Protein AF-A0A430V128-F1 (afdb_monomer)

Organism: Thermus scotoductus (NCBI:txid37636)

Sequence (69 aa):
PLSQRIIACSCGWECDRDVNAALVILRKGLGLSPDQALGLDRPEVTPLEKEAAARILGSNPSIRVSFLQ

Solvent-accessible surface area (backbone atoms only — not comparable to full-atom values): 4470 Å² total; per-residue (Å²): 112,93,84,57,50,67,43,73,46,98,87,72,50,71,41,50,45,69,60,49,50,52,52,44,44,36,42,73,71,67,69,30,54,75,72,64,72,65,46,92,86,58,76,77,80,44,73,66,56,51,50,50,49,42,65,73,42,52,80,37,93,89,49,88,79,81,77,88,129

Mean predicted aligned error: 10.99 Å

Structure (mmCIF, N/CA/C/O backbone):
data_AF-A0A430V128-F1
#
_entry.id   AF-A0A430V128-F1
#
loop_
_atom_site.group_PDB
_atom_site.id
_atom_site.type_symbol
_atom_site.label_atom_id
_atom_site.label_alt_id
_atom_site.label_comp_id
_atom_site.label_asym_id
_atom_site.label_entity_id
_atom_site.label_seq_id
_atom_site.pdbx_PDB_ins_code
_atom_site.Cartn_x
_atom_site.Cartn_y
_atom_site.Cartn_z
_atom_site.occupancy
_atom_site.B_iso_or_equiv
_atom_site.auth_seq_id
_atom_site.auth_comp_id
_atom_site.auth_asym_id
_atom_site.auth_atom_id
_atom_site.pdbx_PDB_model_num
ATOM 1 N N . PRO A 1 1 ? 10.196 -10.751 -14.024 1.00 67.06 1 PRO A N 1
ATOM 2 C CA . PRO A 1 1 ? 11.305 -10.824 -13.03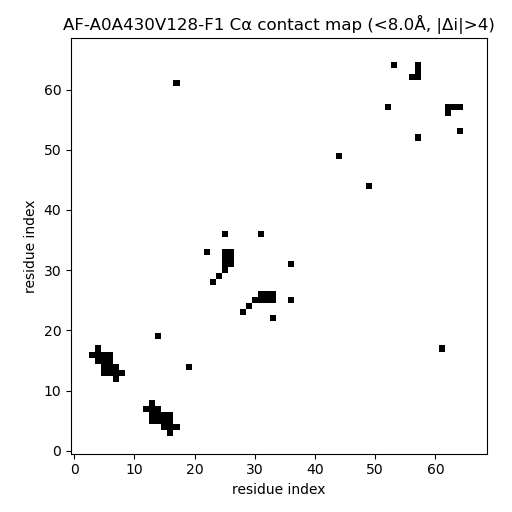4 1.00 67.06 1 PRO A CA 1
ATOM 3 C C . PRO A 1 1 ? 10.947 -10.046 -11.762 1.00 67.06 1 PRO A C 1
ATOM 5 O O . PRO A 1 1 ? 10.252 -9.044 -11.874 1.00 67.06 1 PRO A O 1
ATOM 8 N N . LEU A 1 2 ? 11.416 -10.453 -10.575 1.00 67.31 2 LEU A N 1
ATOM 9 C CA . LEU A 1 2 ? 11.142 -9.703 -9.333 1.00 67.31 2 LEU A CA 1
ATOM 10 C C . LEU A 1 2 ? 11.811 -8.317 -9.298 1.00 67.31 2 LEU A C 1
ATOM 12 O O . LEU A 1 2 ? 11.379 -7.4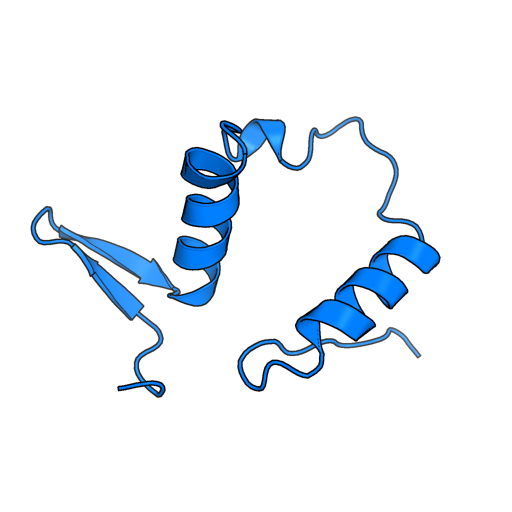53 -8.541 1.00 67.31 2 LEU A O 1
ATOM 16 N N . SER A 1 3 ? 12.816 -8.084 -10.143 1.00 79.12 3 SER A N 1
ATOM 17 C CA . SER A 1 3 ? 13.432 -6.770 -10.359 1.00 79.12 3 SER A CA 1
ATOM 18 C C . SER A 1 3 ? 12.543 -5.796 -11.137 1.00 79.12 3 SER A C 1
ATOM 20 O O . SER A 1 3 ? 12.778 -4.591 -11.108 1.00 79.12 3 SER A O 1
ATOM 22 N N . GLN A 1 4 ? 11.516 -6.293 -11.829 1.00 82.50 4 GLN A N 1
ATOM 23 C CA . GLN A 1 4 ? 10.605 -5.458 -12.595 1.00 82.50 4 GLN A CA 1
ATOM 24 C C . GLN A 1 4 ? 9.567 -4.846 -11.655 1.00 82.50 4 GLN A C 1
ATOM 26 O O . GLN A 1 4 ? 8.680 -5.535 -11.145 1.00 82.50 4 GLN A O 1
ATOM 31 N N . ARG A 1 5 ? 9.730 -3.545 -11.407 1.00 84.56 5 ARG A N 1
ATOM 32 C CA . ARG A 1 5 ? 8.869 -2.768 -10.513 1.00 84.56 5 ARG A CA 1
ATOM 33 C C . ARG A 1 5 ? 7.621 -2.233 -11.195 1.00 84.56 5 ARG A C 1
ATOM 35 O O . ARG A 1 5 ? 6.658 -1.978 -10.500 1.00 84.56 5 ARG A O 1
ATOM 42 N N . ILE A 1 6 ? 7.620 -2.084 -12.517 1.00 92.56 6 ILE A N 1
ATOM 43 C CA . ILE A 1 6 ? 6.470 -1.564 -13.262 1.00 92.56 6 ILE A CA 1
ATOM 44 C C . ILE A 1 6 ? 5.734 -2.717 -13.937 1.00 92.56 6 ILE A C 1
ATOM 46 O O . ILE A 1 6 ? 6.346 -3.515 -14.653 1.00 92.56 6 ILE A O 1
ATOM 50 N N . ILE A 1 7 ? 4.425 -2.796 -13.709 1.00 89.06 7 ILE A N 1
ATOM 51 C CA . ILE A 1 7 ? 3.519 -3.655 -14.469 1.00 89.06 7 ILE A CA 1
ATOM 52 C C . ILE A 1 7 ? 2.756 -2.811 -15.474 1.00 89.06 7 ILE A C 1
ATOM 54 O O . ILE A 1 7 ? 2.207 -1.774 -15.116 1.00 89.06 7 ILE A O 1
ATOM 58 N N . ALA A 1 8 ? 2.707 -3.300 -16.709 1.00 91.75 8 ALA A N 1
ATOM 59 C CA . ALA A 1 8 ? 1.960 -2.704 -17.802 1.00 91.75 8 ALA A CA 1
ATOM 60 C C . ALA A 1 8 ? 0.794 -3.622 -18.187 1.00 91.75 8 ALA A C 1
ATOM 62 O O . ALA A 1 8 ? 0.952 -4.838 -18.320 1.00 91.75 8 ALA A O 1
ATOM 63 N N . CYS A 1 9 ? -0.382 -3.033 -18.355 1.00 88.38 9 CYS A N 1
ATOM 64 C CA . CYS A 1 9 ? -1.574 -3.679 -18.873 1.00 88.38 9 CYS A CA 1
ATOM 65 C C . CYS A 1 9 ? -1.665 -3.456 -20.386 1.00 88.38 9 CYS A C 1
ATOM 67 O O . CYS A 1 9 ? -1.259 -2.415 -20.899 1.00 88.38 9 CYS A O 1
ATOM 69 N N . SER A 1 10 ? -2.290 -4.388 -21.103 1.00 93.50 10 SER A N 1
ATOM 70 C CA . SER A 1 10 ? -2.534 -4.267 -22.545 1.00 93.50 10 SER A CA 1
ATOM 71 C C . SER A 1 10 ? -3.410 -3.068 -22.931 1.00 93.50 10 SER A C 1
ATOM 73 O O . SER A 1 10 ? -3.410 -2.673 -24.090 1.00 93.50 10 SER A O 1
ATOM 75 N N . CYS A 1 11 ? -4.140 -2.469 -21.982 1.00 92.25 11 CYS A N 1
ATOM 76 C CA . CYS A 1 11 ? -4.884 -1.224 -22.199 1.00 92.25 11 CYS A CA 1
ATOM 77 C C . CYS A 1 11 ? -4.022 0.050 -22.100 1.00 92.25 11 CYS A C 1
ATOM 79 O O . CYS A 1 11 ? -4.566 1.148 -22.166 1.00 92.25 11 CYS A O 1
ATOM 81 N N . GLY A 1 12 ? -2.704 -0.082 -21.913 1.00 91.12 12 GLY A N 1
ATOM 82 C CA . GLY A 1 12 ? -1.772 1.042 -21.778 1.00 91.12 12 GLY A CA 1
ATOM 83 C C . GLY A 1 12 ? -1.633 1.587 -20.354 1.00 91.12 12 GLY A C 1
ATOM 84 O O . GLY A 1 12 ? -0.945 2.580 -20.147 1.00 91.12 12 GLY A O 1
ATOM 85 N N . TRP A 1 13 ? -2.273 0.959 -19.363 1.00 89.06 13 TRP A N 1
ATOM 86 C CA . TRP A 1 13 ? -2.106 1.340 -17.961 1.00 89.06 13 TRP A CA 1
ATOM 87 C C . TRP A 1 13 ? -0.810 0.778 -17.383 1.00 89.06 13 TRP A C 1
ATOM 89 O O . TRP A 1 13 ? -0.552 -0.417 -17.514 1.00 89.06 13 TRP A O 1
ATOM 99 N N . GLU A 1 14 ? -0.047 1.611 -16.683 1.00 93.94 14 GLU A N 1
ATOM 100 C CA . GLU A 1 14 ? 1.176 1.214 -15.989 1.00 93.94 14 GLU A CA 1
ATOM 101 C C . GLU A 1 14 ? 1.120 1.582 -14.505 1.00 93.94 14 GLU A C 1
ATOM 103 O O . GLU A 1 14 ? 0.528 2.593 -14.121 1.00 93.94 14 GLU A O 1
ATOM 108 N N . CYS A 1 15 ? 1.736 0.760 -13.655 1.00 87.94 15 CYS A N 1
ATOM 109 C CA . CYS A 1 15 ? 1.773 0.998 -12.215 1.00 87.94 15 CYS A CA 1
ATOM 110 C C . CYS A 1 15 ? 2.964 0.315 -11.547 1.00 87.94 15 CYS A C 1
ATOM 112 O O . CYS A 1 15 ? 3.431 -0.728 -12.012 1.00 87.94 15 CYS A O 1
ATOM 114 N N . ASP A 1 16 ? 3.421 0.869 -10.420 1.00 91.56 16 ASP A N 1
ATOM 115 C CA . ASP A 1 16 ? 4.318 0.135 -9.532 1.00 91.56 16 ASP A CA 1
ATOM 116 C C . ASP A 1 16 ? 3.629 -1.151 -9.046 1.00 91.56 16 ASP A C 1
ATOM 118 O O . ASP A 1 16 ? 2.442 -1.192 -8.716 1.00 91.56 16 ASP A O 1
ATOM 122 N 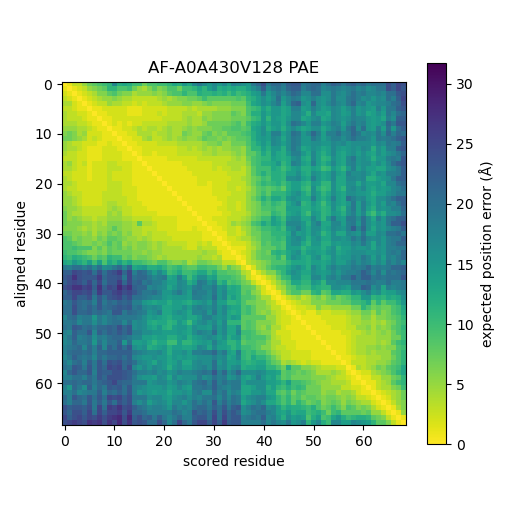N . ARG A 1 17 ? 4.390 -2.237 -9.041 1.00 86.00 17 ARG A N 1
ATOM 123 C CA . ARG A 1 17 ? 3.911 -3.581 -8.768 1.00 86.00 17 ARG A CA 1
ATOM 124 C C . ARG A 1 17 ? 3.346 -3.711 -7.365 1.00 86.00 17 ARG A C 1
ATOM 126 O O . ARG A 1 17 ? 2.328 -4.380 -7.189 1.00 86.00 17 ARG A O 1
ATOM 133 N N . ASP A 1 18 ? 3.999 -3.093 -6.391 1.00 83.12 18 ASP A N 1
ATOM 134 C CA . ASP A 1 18 ? 3.614 -3.183 -4.990 1.00 83.12 18 ASP A CA 1
ATOM 135 C C . ASP A 1 18 ? 2.345 -2.334 -4.757 1.00 83.12 18 ASP A C 1
ATOM 137 O O . ASP A 1 18 ? 1.422 -2.771 -4.066 1.00 83.12 18 ASP A O 1
ATOM 141 N N . VAL A 1 19 ? 2.222 -1.193 -5.451 1.00 83.06 19 VAL A N 1
ATOM 142 C CA . VAL A 1 19 ? 0.986 -0.386 -5.492 1.00 83.06 19 VAL A CA 1
ATOM 143 C C . VAL A 1 19 ? -0.171 -1.167 -6.117 1.00 83.06 19 VAL A C 1
ATOM 145 O O . VAL A 1 19 ? -1.257 -1.236 -5.542 1.00 83.06 19 VAL A O 1
ATOM 148 N N . ASN A 1 20 ? 0.042 -1.809 -7.266 1.00 87.06 20 ASN A N 1
ATOM 149 C CA . ASN A 1 20 ? -0.986 -2.636 -7.892 1.00 87.06 20 ASN A CA 1
ATOM 150 C C . ASN A 1 20 ? -1.388 -3.823 -7.001 1.00 87.06 20 ASN A C 1
ATOM 152 O O . ASN A 1 20 ? -2.571 -4.143 -6.916 1.00 87.06 20 ASN A O 1
ATOM 156 N N . ALA A 1 21 ? -0.438 -4.458 -6.307 1.00 84.81 21 ALA A N 1
ATOM 157 C CA . ALA A 1 21 ? -0.743 -5.526 -5.359 1.00 84.81 21 ALA A CA 1
ATOM 158 C C . ALA A 1 21 ? -1.641 -5.026 -4.216 1.00 84.81 21 ALA A C 1
ATOM 160 O O . ALA A 1 21 ? -2.652 -5.664 -3.918 1.00 84.81 21 ALA A O 1
ATOM 161 N N . ALA A 1 22 ? -1.338 -3.857 -3.642 1.00 83.56 22 ALA A N 1
ATOM 162 C CA . ALA A 1 22 ? -2.188 -3.229 -2.634 1.00 83.56 22 ALA A CA 1
ATOM 163 C C . ALA A 1 22 ? -3.597 -2.938 -3.181 1.00 83.56 22 ALA A C 1
ATOM 165 O O . ALA A 1 22 ? -4.591 -3.316 -2.563 1.00 83.56 22 ALA A O 1
ATOM 166 N N . LEU A 1 23 ? -3.701 -2.355 -4.381 1.00 83.50 23 LEU A N 1
ATOM 167 C CA . LEU A 1 23 ? -4.987 -2.088 -5.035 1.00 83.50 23 LEU A CA 1
ATOM 168 C C . LEU A 1 23 ? -5.795 -3.367 -5.292 1.00 83.50 23 LEU A C 1
ATOM 170 O O . LEU A 1 23 ? -7.015 -3.360 -5.136 1.00 83.50 23 LEU A O 1
ATOM 174 N N . VAL A 1 24 ? -5.140 -4.466 -5.674 1.00 82.62 24 VAL A N 1
ATOM 175 C CA . VAL A 1 24 ? -5.785 -5.769 -5.883 1.00 82.62 24 VAL A CA 1
ATOM 176 C C . VAL A 1 24 ? -6.301 -6.344 -4.567 1.00 82.62 24 VAL A C 1
ATOM 178 O O . VAL A 1 24 ? -7.442 -6.799 -4.529 1.00 82.62 24 VAL A O 1
ATOM 181 N N . ILE A 1 25 ? -5.509 -6.301 -3.493 1.00 83.31 25 ILE A N 1
ATOM 182 C CA . ILE A 1 25 ? -5.938 -6.764 -2.165 1.00 83.31 25 ILE A CA 1
ATOM 183 C C . ILE A 1 25 ? -7.157 -5.967 -1.700 1.00 83.31 25 ILE A C 1
ATOM 185 O O . ILE A 1 25 ? -8.162 -6.560 -1.318 1.00 83.31 25 ILE A O 1
ATOM 189 N N . LEU A 1 26 ? -7.105 -4.638 -1.804 1.00 80.00 26 LEU A N 1
ATOM 190 C CA . LEU A 1 26 ? -8.207 -3.765 -1.408 1.00 80.00 26 LEU A CA 1
ATOM 191 C C . LEU A 1 26 ? -9.468 -4.050 -2.229 1.00 80.00 26 LEU A C 1
ATOM 193 O O . LEU A 1 26 ? -10.508 -4.381 -1.668 1.00 80.00 26 LEU A O 1
ATOM 197 N N . ARG A 1 27 ? -9.368 -4.009 -3.560 1.00 83.81 27 ARG A N 1
ATOM 198 C CA . ARG A 1 27 ? -10.538 -4.094 -4.446 1.00 83.81 27 ARG A CA 1
ATOM 199 C C . ARG A 1 27 ? -11.093 -5.502 -4.587 1.00 83.81 27 ARG A C 1
ATOM 201 O O . ARG A 1 27 ? -12.303 -5.682 -4.561 1.00 83.81 27 ARG A O 1
ATOM 208 N N . LYS A 1 28 ? -10.228 -6.497 -4.793 1.00 79.94 28 LYS A N 1
ATOM 209 C CA . LYS A 1 28 ? -10.646 -7.882 -5.066 1.00 79.94 28 LYS A CA 1
ATOM 210 C C . LYS A 1 28 ? -10.655 -8.748 -3.814 1.00 79.94 28 LYS A C 1
ATOM 212 O O . LYS A 1 28 ? -11.497 -9.630 -3.717 1.00 79.94 28 LYS A O 1
ATOM 217 N N . GLY A 1 29 ? -9.721 -8.518 -2.892 1.00 76.88 29 GLY A N 1
ATOM 218 C CA . GLY A 1 29 ? -9.647 -9.268 -1.638 1.00 76.88 29 GLY A CA 1
ATOM 219 C C . GLY A 1 29 ? -10.663 -8.788 -0.603 1.00 76.88 29 GLY A C 1
ATOM 220 O O . GLY A 1 29 ? -11.278 -9.613 0.063 1.00 76.88 29 GLY A O 1
ATOM 221 N N . LEU A 1 30 ? -10.855 -7.471 -0.486 1.00 80.44 30 LEU A N 1
ATOM 222 C CA . LEU A 1 30 ? -11.689 -6.864 0.559 1.00 80.44 30 LEU A CA 1
ATOM 223 C C . LEU A 1 30 ? -12.945 -6.156 0.028 1.00 80.44 30 LEU A C 1
ATOM 225 O O . LEU A 1 30 ? -13.780 -5.740 0.825 1.00 80.44 30 LEU A O 1
ATOM 229 N N . GLY A 1 31 ? -13.098 -6.006 -1.292 1.00 83.69 31 GLY A N 1
ATOM 230 C CA . GLY A 1 31 ? -14.234 -5.289 -1.884 1.00 83.69 31 GLY A CA 1
ATOM 231 C C . GLY A 1 31 ? -14.224 -3.777 -1.631 1.00 83.69 31 GLY A C 1
ATOM 232 O O . GLY A 1 31 ? -15.261 -3.135 -1.766 1.00 83.69 31 GLY A O 1
ATOM 233 N N . LEU A 1 32 ? -13.076 -3.209 -1.254 1.00 80.12 32 LEU A N 1
ATOM 234 C CA . LEU A 1 32 ? -12.913 -1.795 -0.925 1.00 80.12 32 LEU A CA 1
ATOM 235 C C . LEU A 1 32 ? -12.339 -1.019 -2.114 1.00 80.12 32 LEU A C 1
ATOM 237 O O . LEU A 1 32 ? -11.356 -1.429 -2.741 1.00 80.12 32 LEU A O 1
ATOM 241 N N . SER A 1 33 ? -12.908 0.147 -2.406 1.00 77.81 33 SER A N 1
ATOM 242 C CA . SER A 1 33 ? -12.246 1.145 -3.241 1.00 77.81 33 SER A CA 1
ATOM 243 C C . SER A 1 33 ? -11.032 1.732 -2.497 1.00 77.81 33 SER A C 1
ATOM 245 O O . SER A 1 33 ? -10.971 1.677 -1.267 1.00 77.81 33 SER A O 1
ATOM 247 N N . PRO A 1 34 ? -10.037 2.302 -3.204 1.00 70.69 34 PRO A N 1
ATOM 248 C CA . PRO A 1 34 ? -8.881 2.924 -2.552 1.00 70.69 34 PRO A CA 1
ATOM 249 C C . PRO A 1 34 ? -9.287 4.018 -1.559 1.00 70.69 34 PRO A C 1
ATOM 251 O O . PRO A 1 34 ? -8.726 4.095 -0.472 1.00 70.69 34 PRO A O 1
ATOM 254 N N . ASP A 1 35 ? -10.327 4.782 -1.892 1.00 70.38 35 ASP A N 1
ATOM 255 C CA . ASP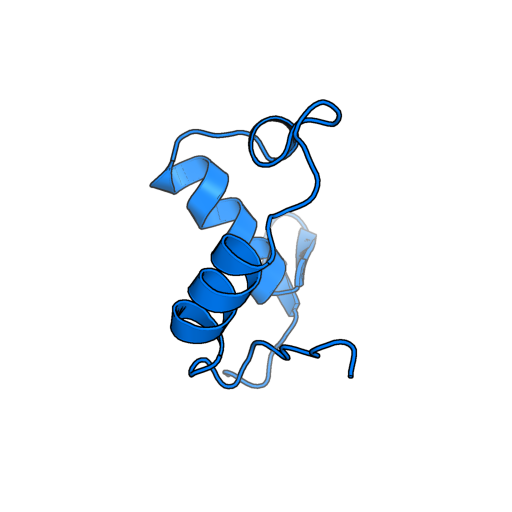 A 1 35 ? -10.873 5.852 -1.049 1.00 70.38 35 ASP A CA 1
ATOM 256 C C . ASP A 1 35 ? -11.566 5.313 0.218 1.00 70.38 35 ASP A C 1
ATOM 258 O O . ASP A 1 35 ? -11.762 6.039 1.189 1.00 70.38 35 ASP A O 1
ATOM 262 N N . GLN A 1 36 ? -11.918 4.022 0.234 1.00 69.88 36 GLN A N 1
ATOM 263 C CA . GLN A 1 36 ? -12.456 3.313 1.399 1.00 69.88 36 GLN A CA 1
ATOM 264 C C . GLN A 1 36 ? -11.365 2.634 2.241 1.00 69.88 36 GLN A C 1
ATOM 266 O O . GLN A 1 36 ? -11.627 2.253 3.383 1.00 69.88 36 GLN A O 1
ATOM 271 N N . ALA A 1 37 ? -10.157 2.454 1.698 1.00 66.12 37 ALA A N 1
ATOM 272 C CA . ALA A 1 37 ? -9.073 1.742 2.372 1.00 66.12 37 ALA A CA 1
ATOM 273 C C . ALA A 1 37 ? -8.521 2.526 3.571 1.00 66.12 37 ALA A C 1
ATOM 275 O O . ALA A 1 37 ? -8.216 1.935 4.606 1.00 66.12 37 ALA A O 1
ATOM 276 N N . LEU A 1 38 ? -8.436 3.852 3.442 1.00 64.75 38 LEU A N 1
ATOM 277 C CA . LEU A 1 38 ? -8.066 4.790 4.500 1.00 64.75 38 LEU A CA 1
ATOM 278 C C . LEU A 1 38 ? -8.859 6.085 4.279 1.00 64.75 38 LEU A C 1
ATOM 280 O O . LEU A 1 38 ? -8.471 6.927 3.474 1.00 64.75 38 LEU A O 1
ATOM 284 N N . GLY A 1 39 ? -10.002 6.223 4.953 1.00 56.84 39 GLY A N 1
ATOM 285 C CA . GLY A 1 39 ? -10.767 7.471 4.926 1.00 56.84 39 GLY A CA 1
ATOM 286 C C . GLY A 1 39 ? -9.999 8.606 5.611 1.00 56.84 39 GLY A C 1
ATOM 287 O O . GLY A 1 39 ? -9.304 8.362 6.598 1.00 56.84 39 GLY A O 1
ATOM 288 N N . LEU A 1 40 ? -10.167 9.837 5.115 1.00 54.28 40 LEU A N 1
ATOM 289 C CA . LEU A 1 40 ? -9.548 11.060 5.656 1.00 54.28 40 LEU A CA 1
ATOM 290 C C . LEU A 1 40 ? -9.839 11.288 7.154 1.00 54.28 40 LEU A C 1
ATOM 292 O O . LEU A 1 40 ? -9.062 11.959 7.826 1.00 54.28 40 LEU A O 1
ATOM 296 N N . ASP A 1 41 ? -10.911 10.683 7.676 1.00 57.97 41 ASP A N 1
ATOM 297 C CA . ASP A 1 41 ? -11.381 10.850 9.056 1.00 57.97 41 ASP A CA 1
ATOM 298 C C . ASP A 1 41 ? -10.924 9.739 10.020 1.00 57.97 41 ASP A C 1
ATOM 300 O O . ASP A 1 41 ? -11.414 9.658 11.150 1.00 57.97 41 ASP A O 1
ATOM 304 N N . ARG A 1 42 ? -10.018 8.836 9.611 1.00 57.34 42 ARG A N 1
ATOM 305 C CA . ARG A 1 42 ? -9.455 7.844 10.543 1.00 57.34 42 ARG A CA 1
ATOM 306 C C . ARG A 1 42 ? -8.227 8.395 11.275 1.00 57.34 42 ARG A C 1
ATOM 308 O O . ARG A 1 42 ? -7.411 9.075 10.657 1.00 57.34 42 ARG A O 1
ATOM 315 N N . PRO A 1 43 ? -8.076 8.088 12.579 1.00 55.16 43 PRO A N 1
ATOM 316 C CA . PRO A 1 43 ? -6.903 8.491 13.343 1.00 55.16 43 PRO A CA 1
ATOM 317 C C . PRO A 1 43 ? -5.629 7.946 12.695 1.00 55.16 43 PRO A C 1
ATOM 319 O O . PRO A 1 43 ? -5.651 6.893 12.053 1.00 55.16 43 PRO A O 1
ATOM 322 N N . GLU A 1 44 ? -4.525 8.677 12.873 1.00 61.41 44 GLU A N 1
ATOM 323 C CA . GLU A 1 44 ? -3.190 8.208 12.508 1.00 61.41 44 GLU A CA 1
ATOM 324 C C . GLU A 1 44 ? -3.016 6.743 12.913 1.00 61.41 44 GLU A C 1
ATOM 326 O O . GLU A 1 44 ? -3.368 6.360 14.032 1.00 61.41 44 GLU A O 1
ATOM 331 N N . VAL A 1 45 ? -2.456 5.942 12.002 1.00 64.31 45 VAL A N 1
ATOM 332 C CA . VAL A 1 45 ? -2.161 4.531 12.262 1.00 64.31 45 VAL A CA 1
ATOM 333 C C . VAL A 1 45 ? -1.389 4.451 13.569 1.00 64.31 45 VAL A C 1
ATOM 335 O O . VAL A 1 45 ? -0.311 5.047 13.708 1.00 64.31 45 VAL A O 1
ATOM 338 N N . THR A 1 46 ? -1.965 3.750 14.536 1.00 70.12 46 THR A N 1
ATOM 339 C CA . THR A 1 46 ? -1.408 3.710 15.880 1.00 70.12 46 THR A CA 1
ATOM 340 C C . THR A 1 46 ? -0.022 3.064 15.836 1.00 70.12 46 THR A C 1
ATOM 342 O O . THR A 1 46 ? 0.261 2.255 14.943 1.00 70.12 46 THR A O 1
ATOM 345 N N . PRO A 1 47 ? 0.875 3.371 16.789 1.00 74.56 47 PRO A N 1
ATOM 346 C CA . PRO A 1 47 ? 2.181 2.720 16.853 1.00 74.56 47 PRO A CA 1
ATOM 347 C C . PRO A 1 47 ? 2.091 1.186 16.796 1.00 74.56 47 PRO A C 1
ATOM 349 O O . PRO A 1 47 ? 2.902 0.553 16.126 1.00 74.56 47 PRO A O 1
ATOM 352 N N . LEU A 1 48 ? 1.053 0.600 17.407 1.00 71.50 48 LEU A N 1
ATOM 353 C CA . LEU A 1 48 ? 0.813 -0.843 17.406 1.00 71.50 48 LEU A CA 1
ATOM 354 C C . LEU A 1 48 ? 0.447 -1.384 16.016 1.00 71.50 48 LEU A C 1
ATOM 356 O O . LEU A 1 48 ? 0.956 -2.422 15.605 1.00 71.50 48 LEU A O 1
ATOM 360 N N . GLU A 1 49 ? -0.407 -0.686 15.270 1.00 68.50 49 GLU A N 1
ATOM 361 C CA . GLU A 1 49 ? -0.766 -1.069 13.901 1.00 68.50 49 GLU A CA 1
ATOM 362 C C . GLU A 1 49 ? 0.421 -0.904 12.943 1.00 68.50 49 GLU A C 1
ATOM 364 O O . GLU A 1 49 ? 0.632 -1.760 12.082 1.00 68.50 49 GLU A O 1
ATOM 369 N N . LYS A 1 50 ? 1.247 0.138 13.127 1.00 70.31 50 LYS A N 1
ATOM 370 C CA . LYS A 1 50 ? 2.514 0.307 12.393 1.00 70.31 50 LYS A CA 1
ATOM 371 C C . LYS A 1 50 ? 3.465 -0.856 12.671 1.00 70.31 50 LYS A C 1
ATOM 373 O O . LYS A 1 50 ? 4.045 -1.409 11.740 1.00 70.31 50 LYS A O 1
ATOM 378 N N . GLU A 1 51 ? 3.600 -1.260 13.932 1.00 69.69 51 GLU A N 1
ATOM 379 C CA . GLU A 1 51 ? 4.457 -2.375 14.329 1.00 69.69 51 GLU A CA 1
ATOM 380 C C . GLU A 1 51 ? 3.921 -3.723 13.819 1.00 69.69 51 GLU A C 1
ATOM 382 O O . GLU A 1 51 ? 4.686 -4.540 13.309 1.00 69.69 51 GLU A O 1
ATOM 387 N N . ALA A 1 52 ? 2.607 -3.949 13.876 1.00 69.50 52 ALA A N 1
ATOM 388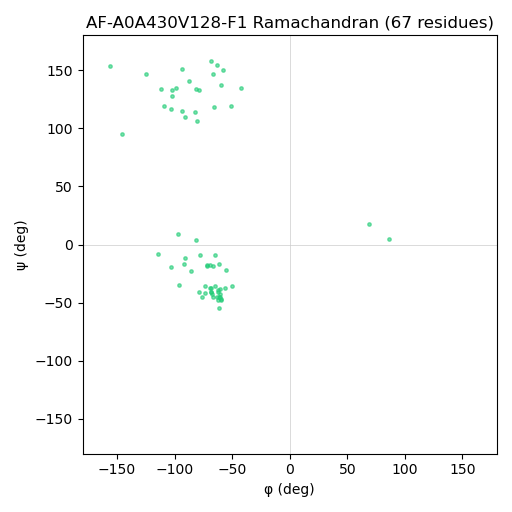 C CA . ALA A 1 52 ? 1.968 -5.144 13.330 1.00 69.50 52 ALA A CA 1
ATOM 389 C C . ALA A 1 52 ? 2.139 -5.231 11.806 1.00 69.50 52 ALA A C 1
ATOM 391 O O . ALA A 1 52 ? 2.536 -6.278 11.289 1.00 69.50 52 ALA A O 1
ATOM 392 N N . ALA A 1 53 ? 1.921 -4.124 11.091 1.00 71.75 53 ALA A N 1
ATOM 393 C CA . ALA A 1 53 ? 2.180 -4.038 9.660 1.00 71.75 53 ALA A CA 1
ATOM 394 C C . ALA A 1 53 ? 3.661 -4.293 9.351 1.00 71.75 53 ALA A C 1
ATOM 396 O O . ALA A 1 53 ? 3.965 -5.059 8.443 1.00 71.75 53 ALA A O 1
ATOM 397 N N . ALA A 1 54 ? 4.586 -3.740 10.139 1.00 71.69 54 ALA A N 1
ATOM 398 C CA . ALA A 1 54 ? 6.014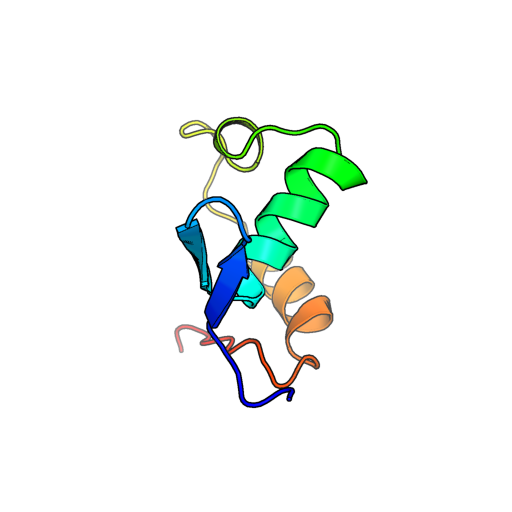 -3.997 9.995 1.00 71.69 54 ALA A CA 1
ATOM 399 C C . ALA A 1 54 ? 6.399 -5.455 10.290 1.00 71.69 54 ALA A C 1
ATOM 401 O O . ALA A 1 54 ? 7.266 -5.994 9.615 1.00 71.69 54 ALA A O 1
ATOM 402 N N . ARG A 1 55 ? 5.760 -6.133 11.248 1.00 69.06 55 ARG A N 1
ATOM 403 C CA . ARG A 1 55 ? 5.996 -7.565 11.511 1.00 69.06 55 ARG A CA 1
ATOM 404 C C . ARG A 1 55 ? 5.485 -8.446 10.373 1.00 69.06 55 ARG A C 1
ATOM 406 O O . ARG A 1 55 ? 6.160 -9.393 9.990 1.00 69.06 55 ARG A O 1
ATOM 413 N N . ILE A 1 56 ? 4.315 -8.125 9.822 1.00 67.00 56 ILE A N 1
ATOM 414 C CA . ILE A 1 56 ? 3.698 -8.881 8.721 1.00 67.00 56 ILE A CA 1
ATOM 415 C C . ILE A 1 56 ? 4.433 -8.627 7.397 1.00 67.00 56 ILE A C 1
ATOM 417 O O . ILE A 1 56 ? 4.662 -9.552 6.621 1.00 67.00 56 ILE A O 1
ATOM 421 N N . LEU A 1 57 ? 4.802 -7.374 7.129 1.00 72.75 57 LEU A N 1
ATOM 422 C CA . LEU A 1 57 ? 5.326 -6.932 5.836 1.00 72.75 57 LEU A CA 1
ATOM 423 C C . LEU A 1 57 ? 6.845 -6.736 5.825 1.00 72.75 57 LEU A C 1
ATOM 425 O O . LEU A 1 57 ? 7.436 -6.738 4.754 1.00 72.75 57 LEU A O 1
ATOM 429 N N . GLY A 1 58 ? 7.503 -6.592 6.974 1.00 66.81 58 GLY A N 1
ATOM 430 C CA . GLY A 1 58 ? 8.944 -6.324 7.072 1.00 66.81 58 GLY A CA 1
ATOM 431 C C . GLY A 1 58 ? 9.830 -7.513 6.704 1.00 66.81 58 GLY A C 1
ATOM 432 O O . GLY A 1 58 ? 10.989 -7.324 6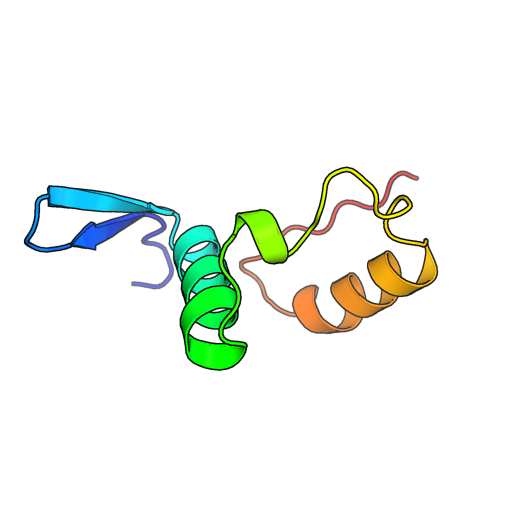.350 1.00 66.81 58 GLY A O 1
ATOM 433 N N . SER A 1 59 ? 9.292 -8.735 6.709 1.00 64.81 59 SER A N 1
ATOM 434 C CA . SER A 1 59 ? 9.970 -9.903 6.126 1.00 64.81 59 SER A CA 1
ATOM 435 C C . SER A 1 59 ? 9.872 -9.944 4.596 1.00 64.81 59 SER A C 1
ATOM 437 O O . SER A 1 59 ? 10.525 -10.773 3.965 1.00 64.81 59 SER A O 1
ATOM 439 N N . ASN A 1 60 ? 9.060 -9.074 3.982 1.00 60.72 60 ASN A N 1
ATOM 440 C CA . ASN A 1 60 ? 8.963 -8.968 2.535 1.00 60.72 60 ASN A CA 1
ATOM 441 C C . ASN A 1 60 ? 10.116 -8.090 2.013 1.00 60.72 60 ASN A C 1
ATOM 443 O O . ASN A 1 60 ? 10.112 -6.881 2.248 1.00 60.72 60 ASN A O 1
ATOM 447 N N . PRO A 1 61 ? 11.072 -8.644 1.242 1.00 64.62 61 PRO A N 1
ATOM 448 C CA . PRO A 1 61 ? 12.247 -7.903 0.775 1.00 64.62 61 PRO A CA 1
ATOM 449 C C . PRO A 1 61 ? 11.912 -6.754 -0.192 1.00 64.62 61 PRO A C 1
ATOM 451 O O . PRO A 1 61 ? 12.789 -5.964 -0.536 1.00 64.62 61 PRO A O 1
ATOM 454 N N . SER A 1 62 ? 10.661 -6.654 -0.649 1.00 52.28 62 SER A N 1
ATOM 455 C CA . SER A 1 62 ? 10.198 -5.581 -1.534 1.00 52.28 62 SER A CA 1
ATOM 456 C C . SER A 1 62 ? 9.644 -4.368 -0.780 1.00 52.28 62 SER A C 1
ATOM 458 O O . SER A 1 62 ? 9.452 -3.324 -1.399 1.00 52.28 62 SER A O 1
ATOM 460 N N . ILE A 1 63 ? 9.411 -4.468 0.535 1.00 52.38 63 ILE A N 1
ATOM 461 C CA . ILE A 1 63 ? 8.831 -3.394 1.347 1.00 52.38 63 ILE A CA 1
ATOM 462 C C . ILE A 1 63 ? 9.909 -2.817 2.267 1.00 52.38 63 ILE A C 1
ATOM 464 O O . ILE A 1 63 ? 10.476 -3.512 3.106 1.00 52.38 63 ILE A O 1
ATOM 468 N N . ARG A 1 64 ? 10.195 -1.518 2.119 1.00 55.69 64 ARG A N 1
ATOM 469 C CA . ARG A 1 64 ? 11.091 -0.786 3.025 1.00 55.69 64 ARG A CA 1
ATOM 470 C C . ARG A 1 64 ? 10.282 -0.175 4.159 1.00 55.69 64 ARG A C 1
ATOM 472 O O . ARG A 1 64 ? 9.542 0.779 3.943 1.00 55.69 64 ARG A O 1
ATOM 479 N N . VAL A 1 65 ? 10.452 -0.712 5.362 1.00 61.09 65 VAL A N 1
ATOM 480 C CA . VAL A 1 65 ? 9.901 -0.129 6.588 1.00 61.09 65 VAL A CA 1
ATOM 481 C C . VAL A 1 65 ? 10.973 0.762 7.214 1.00 61.09 65 VAL A C 1
ATOM 483 O O . VAL A 1 65 ? 12.024 0.270 7.616 1.00 61.09 65 VAL A O 1
ATOM 486 N N . SER A 1 66 ? 10.733 2.071 7.275 1.00 55.72 66 SER A N 1
ATOM 487 C CA . SER A 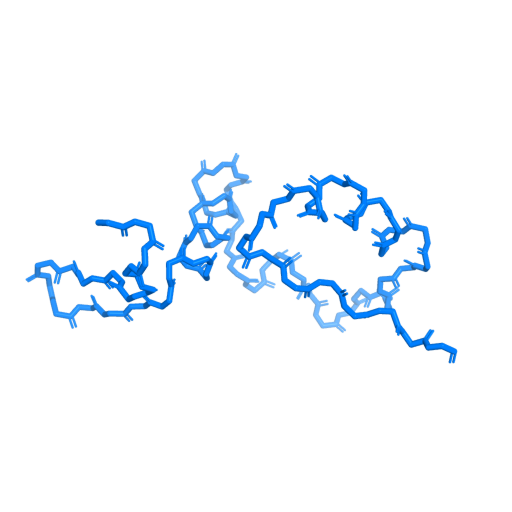1 66 ? 11.563 3.009 8.037 1.00 55.72 66 SER A CA 1
ATOM 488 C C . SER A 1 66 ? 10.845 3.371 9.331 1.00 55.72 66 SER A C 1
ATOM 490 O O . SER A 1 66 ? 9.771 3.973 9.292 1.00 55.72 66 SER A O 1
ATOM 492 N N . PHE A 1 67 ? 11.429 3.017 10.472 1.00 56.97 67 PHE A N 1
ATOM 493 C CA . PHE A 1 67 ? 10.979 3.524 11.764 1.00 56.97 67 PHE A CA 1
ATOM 494 C C . PHE A 1 67 ? 11.582 4.919 11.968 1.00 56.97 67 PHE A C 1
ATOM 496 O O . PHE A 1 67 ? 12.770 5.112 11.706 1.00 56.97 67 PHE A O 1
ATOM 503 N N . LEU A 1 68 ? 10.771 5.890 12.398 1.00 51.69 68 LEU A N 1
ATOM 504 C CA . LEU A 1 68 ? 11.313 7.126 12.967 1.00 51.69 68 LEU A CA 1
ATOM 505 C C .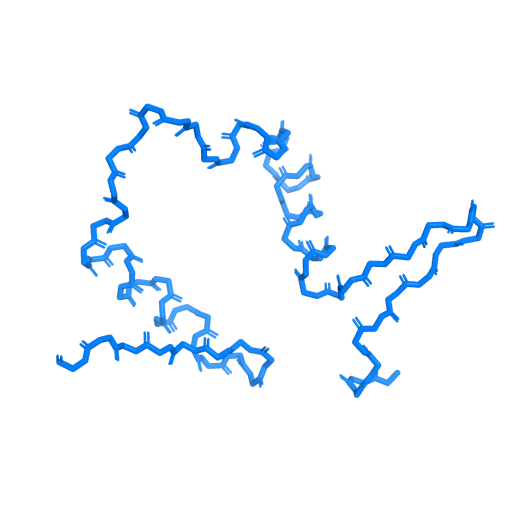 LEU A 1 68 ? 12.018 6.725 14.267 1.00 51.69 68 LEU A C 1
ATOM 507 O O . LEU A 1 68 ? 11.382 6.111 15.126 1.00 51.69 68 LEU A O 1
ATOM 511 N N . GLN A 1 69 ? 13.328 6.970 14.333 1.00 43.53 69 GLN A N 1
ATOM 512 C CA . GLN A 1 69 ? 14.127 6.773 15.545 1.00 43.53 69 GLN A CA 1
ATOM 513 C C . GLN A 1 69 ? 13.697 7.741 16.643 1.00 43.53 69 GLN A C 1
ATOM 515 O O . GLN A 1 69 ? 13.369 8.900 16.300 1.00 43.53 69 GLN A O 1
#

Nearest PDB structures (foldseek):
  6tbm-assembly1_C  TM=2.312E-01  e=5.442E+00  Komagataella phaffii GS115
  6k1c-assembly1_B  TM=2.333E-01  e=7.185E+00  Homo sapiens

Radius of gyration: 14.38 Å; Cα contacts (8 Å, |Δi|>4): 37; chains: 1; bounding box: 28×22×40 Å

Secondary structure (DSSP, 8-state):
-TT--EEE-TTS-EEEHHHHHHHHIIIIIS---HHHHS-TTS----HHHHHHHHHHHTTSTT---PPP-

Foldseek 3Di:
DVPDQWDADPVGDIDGPVVVVVQCCQCVVVVHHPCRVDPPPDPDQDPVNLVVCCVVCVVPPVDDRDDDD

pLDDT: mean 73.38, std 12.57, range [43.53, 93.94]